Protein AF-A0A949HR51-F1 (afdb_monomer_lite)

Secondary structure (DSSP, 8-state):
-EETTTEE-EEEGGGS--SSHHHHHHHIIIIIHHHHHHH-TTSPEEEE----HHHHHHHTSHHHHHHHHHHHHHTTEEE--

Foldseek 3Di:
DQDPPRDADADELVVDPDQAQVRSVVCCVVPVLVCCVVPPPPAAHEYEDDYHPHNVVVCPPPVNVVVVVVVCVVRNYDYDD

Structure (mmCIF, N/CA/C/O backbone):
data_AF-A0A949HR51-F1
#
_entry.id   AF-A0A949HR51-F1
#
loop_
_atom_site.group_PDB
_atom_site.id
_atom_site.type_symbol
_atom_site.label_atom_id
_atom_site.label_alt_id
_atom_site.label_comp_id
_atom_site.label_asym_id
_atom_site.label_entity_id
_atom_site.label_seq_id
_atom_site.pdbx_PDB_ins_code
_atom_site.Cartn_x
_atom_site.Cartn_y
_atom_site.Cartn_z
_atom_site.occupancy
_atom_site.B_iso_or_equiv
_atom_site.auth_seq_id
_atom_site.auth_comp_id
_atom_site.auth_asym_id
_atom_site.auth_atom_id
_atom_site.pdbx_PDB_model_num
ATOM 1 N N . MET A 1 1 ? 5.208 -8.279 -7.249 1.00 60.41 1 MET A N 1
ATOM 2 C CA . MET A 1 1 ? 5.686 -8.959 -8.470 1.00 60.41 1 MET A CA 1
ATOM 3 C C . MET A 1 1 ? 5.308 -10.432 -8.422 1.00 60.41 1 MET A C 1
ATOM 5 O O . MET A 1 1 ? 5.646 -11.105 -7.458 1.00 60.41 1 MET A O 1
ATOM 9 N N . ARG A 1 2 ? 4.599 -10.937 -9.438 1.00 56.94 2 ARG A N 1
ATOM 10 C CA . ARG A 1 2 ? 4.343 -12.381 -9.577 1.00 56.94 2 ARG A CA 1
ATOM 11 C C . ARG A 1 2 ? 5.573 -13.062 -10.178 1.00 56.94 2 ARG A C 1
ATOM 13 O O . ARG A 1 2 ? 6.023 -12.690 -11.254 1.00 56.94 2 ARG A O 1
ATOM 20 N N . LEU A 1 3 ? 6.104 -14.033 -9.452 1.00 64.94 3 LEU A N 1
ATOM 21 C CA . LEU A 1 3 ? 7.141 -14.970 -9.862 1.00 64.94 3 LEU A CA 1
ATOM 22 C C . LEU A 1 3 ? 6.493 -16.247 -10.420 1.00 64.94 3 LEU A C 1
ATOM 24 O O . LEU A 1 3 ? 5.323 -16.542 -10.155 1.00 64.94 3 LEU A O 1
ATOM 28 N N . ASN A 1 4 ? 7.277 -17.049 -11.145 1.00 59.75 4 ASN A N 1
ATOM 29 C CA . ASN A 1 4 ? 6.842 -18.364 -11.620 1.00 59.75 4 ASN A CA 1
ATOM 30 C C . ASN A 1 4 ? 6.319 -19.230 -10.461 1.00 59.75 4 ASN A C 1
ATOM 32 O O . ASN A 1 4 ? 6.882 -19.205 -9.358 1.00 59.75 4 ASN A O 1
ATOM 36 N N . HIS A 1 5 ? 5.321 -20.069 -10.756 1.00 69.81 5 HIS A N 1
ATOM 37 C CA . HIS A 1 5 ? 4.659 -20.982 -9.810 1.00 69.81 5 HIS A CA 1
ATOM 38 C C . HIS A 1 5 ? 3.789 -20.277 -8.751 1.00 69.81 5 HIS A C 1
ATOM 40 O O . HIS A 1 5 ? 3.749 -20.700 -7.602 1.00 69.81 5 HIS A O 1
ATOM 46 N N . GLY A 1 6 ? 3.117 -19.175 -9.112 1.00 62.41 6 GLY A N 1
ATOM 47 C CA . GLY A 1 6 ? 2.137 -18.513 -8.232 1.00 62.41 6 GLY A CA 1
ATOM 48 C C . GLY A 1 6 ? 2.740 -17.805 -7.014 1.00 62.41 6 GLY A C 1
ATOM 49 O O . GLY A 1 6 ? 2.026 -17.477 -6.073 1.00 62.41 6 GLY A O 1
ATOM 50 N N . ARG A 1 7 ? 4.054 -17.567 -7.012 1.00 58.91 7 ARG A N 1
ATOM 51 C CA . ARG A 1 7 ? 4.759 -16.915 -5.902 1.00 58.91 7 ARG A CA 1
ATOM 52 C C . ARG A 1 7 ? 4.724 -15.401 -6.073 1.00 58.91 7 ARG A C 1
ATOM 54 O O . ARG A 1 7 ? 4.813 -14.901 -7.190 1.00 58.91 7 ARG A O 1
ATOM 61 N N . HIS A 1 8 ? 4.627 -14.660 -4.975 1.00 63.09 8 HIS A N 1
ATOM 62 C CA . HIS A 1 8 ? 4.619 -13.199 -4.990 1.00 63.09 8 HIS A CA 1
ATOM 63 C C . HIS A 1 8 ? 5.875 -12.676 -4.290 1.00 63.09 8 HIS A C 1
ATOM 65 O O . HIS A 1 8 ? 6.080 -12.935 -3.109 1.00 63.09 8 HIS A O 1
ATOM 71 N N . LEU A 1 9 ? 6.715 -11.931 -5.013 1.00 62.75 9 LEU A N 1
ATOM 72 C CA . LEU A 1 9 ? 7.707 -11.054 -4.400 1.00 62.75 9 LEU A CA 1
ATOM 73 C C . LEU A 1 9 ? 7.000 -9.753 -4.026 1.00 62.75 9 LEU A C 1
ATOM 75 O O . LEU A 1 9 ? 6.416 -9.085 -4.891 1.00 62.75 9 LEU A O 1
ATOM 79 N N . ALA A 1 10 ? 7.037 -9.418 -2.745 1.00 61.66 10 ALA A N 1
ATOM 80 C CA . ALA A 1 10 ? 6.300 -8.301 -2.192 1.00 61.66 10 ALA A CA 1
ATOM 81 C C . ALA A 1 10 ? 7.139 -7.512 -1.204 1.00 61.66 10 ALA A C 1
ATOM 83 O O . ALA A 1 10 ? 7.992 -8.066 -0.509 1.00 61.66 10 ALA A O 1
ATOM 84 N N . TYR A 1 11 ? 6.834 -6.223 -1.107 1.00 62.91 11 TYR A N 1
ATOM 85 C CA . TYR A 1 11 ? 7.316 -5.429 0.006 1.00 62.91 11 TYR A CA 1
ATOM 86 C C . TYR A 1 11 ? 6.537 -5.814 1.266 1.00 62.91 11 TYR A C 1
ATOM 88 O O . TYR A 1 11 ? 5.304 -5.763 1.276 1.00 62.91 11 TYR A O 1
ATOM 96 N N . SER A 1 12 ? 7.258 -6.223 2.309 1.00 63.59 12 SER A N 1
ATOM 97 C CA . SER A 1 12 ? 6.678 -6.497 3.618 1.00 63.59 12 SER A CA 1
ATOM 98 C C . SER A 1 12 ? 6.737 -5.235 4.464 1.00 63.59 12 SER A C 1
ATOM 100 O O . SER A 1 12 ? 7.822 -4.755 4.792 1.00 63.59 12 SER A O 1
ATOM 102 N N . ALA A 1 13 ? 5.574 -4.738 4.884 1.00 61.16 13 ALA A N 1
ATOM 103 C CA . ALA A 1 13 ? 5.504 -3.627 5.829 1.00 61.16 13 ALA A CA 1
ATOM 104 C C . ALA A 1 13 ? 6.104 -3.968 7.217 1.00 61.16 13 ALA A C 1
ATOM 106 O O . ALA A 1 13 ? 6.228 -3.083 8.055 1.00 61.16 13 ALA A O 1
ATOM 107 N N . ASN A 1 14 ? 6.546 -5.214 7.469 1.00 57.62 14 ASN A N 1
ATOM 108 C CA . ASN A 1 14 ? 7.194 -5.628 8.724 1.00 57.62 14 ASN A CA 1
ATOM 109 C C . ASN A 1 14 ? 8.488 -4.878 9.059 1.00 57.62 14 ASN A C 1
ATOM 111 O O . ASN A 1 14 ? 8.935 -4.957 10.202 1.00 57.62 14 ASN A O 1
ATOM 115 N N . VAL A 1 15 ? 9.102 -4.208 8.084 1.00 59.03 15 VAL A N 1
ATOM 116 C CA . VAL A 1 15 ? 10.376 -3.502 8.273 1.00 59.03 15 VAL A CA 1
ATOM 117 C C . VAL A 1 15 ? 10.193 -2.204 9.074 1.00 59.03 15 VAL A C 1
ATOM 119 O O . VAL A 1 15 ? 11.123 -1.778 9.755 1.00 59.03 15 VAL A O 1
ATOM 122 N N . HIS A 1 16 ? 8.989 -1.618 9.082 1.00 59.25 16 HIS A N 1
ATOM 123 C CA . HIS A 1 16 ? 8.685 -0.396 9.830 1.00 59.25 16 HIS A CA 1
ATOM 124 C C . HIS A 1 16 ? 7.559 -0.645 10.836 1.00 59.25 16 HIS A C 1
ATOM 126 O O . HIS A 1 16 ? 6.468 -1.086 10.477 1.00 59.25 16 HIS A O 1
ATOM 132 N N . ARG A 1 17 ? 7.805 -0.352 12.118 1.00 59.47 17 ARG A N 1
ATOM 133 C CA . ARG A 1 17 ? 6.753 -0.349 13.144 1.00 59.47 17 ARG A CA 1
ATOM 134 C C . ARG A 1 17 ? 5.929 0.932 13.005 1.00 59.47 17 ARG A C 1
ATOM 136 O O . ARG A 1 17 ? 6.135 1.869 13.761 1.00 59.47 17 ARG A O 1
ATOM 143 N N . GLY A 1 18 ? 5.039 0.987 12.018 1.00 63.97 18 GLY A N 1
ATOM 144 C CA . GLY A 1 18 ? 3.994 2.007 12.005 1.00 63.97 18 GLY A CA 1
ATOM 145 C C . GLY A 1 18 ? 2.985 1.688 13.107 1.00 63.97 18 GLY A C 1
ATOM 146 O O . GLY A 1 18 ? 2.298 0.666 13.028 1.00 63.97 18 GLY A O 1
ATOM 147 N N . GLU A 1 19 ? 2.907 2.516 14.148 1.00 78.50 19 GLU A N 1
ATOM 148 C CA . GLU A 1 19 ? 1.835 2.398 15.143 1.00 78.50 19 GLU A CA 1
ATOM 149 C C . GLU A 1 19 ? 0.529 2.949 14.575 1.00 78.50 19 GLU A C 1
ATOM 151 O O . GLU A 1 19 ? -0.544 2.397 14.831 1.00 78.50 19 GLU A O 1
ATOM 156 N N . THR A 1 20 ? 0.625 3.967 13.721 1.00 88.50 20 THR A N 1
ATOM 157 C CA . THR A 1 20 ? -0.510 4.643 13.094 1.00 88.50 20 THR A CA 1
ATOM 158 C C . THR A 1 20 ? -0.583 4.399 11.582 1.00 88.50 20 THR A C 1
ATOM 160 O O . THR A 1 20 ? 0.385 4.003 10.921 1.00 88.50 20 THR A O 1
ATOM 163 N N . TRP A 1 21 ? -1.761 4.636 11.002 1.00 91.00 21 TRP A N 1
ATOM 164 C CA . TRP A 1 21 ? -1.965 4.567 9.558 1.00 91.00 21 TRP A CA 1
ATOM 165 C C . TRP A 1 21 ? -1.113 5.586 8.781 1.00 91.00 21 TRP A C 1
ATOM 167 O O . TRP A 1 21 ? -0.501 5.170 7.799 1.00 91.00 21 TRP A O 1
ATOM 177 N N . PRO A 1 22 ? -1.001 6.871 9.177 1.00 90.88 22 PRO A N 1
ATOM 178 C CA . PRO A 1 22 ? -0.145 7.827 8.471 1.00 90.88 22 PRO A CA 1
ATOM 179 C C . PRO A 1 22 ? 1.319 7.386 8.377 1.00 90.88 22 PRO A C 1
ATOM 181 O O . PRO A 1 22 ? 1.898 7.454 7.295 1.00 90.88 22 PRO A O 1
ATOM 184 N N . GLU A 1 23 ? 1.892 6.864 9.466 1.00 86.44 23 GLU A N 1
ATOM 185 C CA . GLU A 1 23 ? 3.262 6.328 9.474 1.00 86.44 23 GLU A CA 1
ATOM 186 C C . GLU A 1 23 ? 3.390 5.128 8.534 1.00 86.44 23 GLU A C 1
ATOM 188 O O . GLU A 1 23 ? 4.282 5.082 7.687 1.00 86.44 23 GLU A O 1
ATOM 193 N N . THR A 1 24 ? 2.446 4.185 8.632 1.00 88.19 24 THR A N 1
ATOM 194 C CA . THR A 1 24 ? 2.397 3.010 7.754 1.00 88.19 24 THR A CA 1
ATOM 195 C C . THR A 1 24 ? 2.325 3.429 6.286 1.00 88.19 24 THR A C 1
ATOM 197 O O . THR A 1 24 ? 3.069 2.922 5.446 1.00 88.19 24 THR A O 1
ATOM 200 N N . PHE A 1 25 ? 1.448 4.379 5.962 1.00 89.44 25 PHE A N 1
ATOM 201 C CA . PHE A 1 25 ? 1.245 4.859 4.603 1.00 89.44 25 PHE A CA 1
ATOM 202 C C . PHE A 1 25 ? 2.465 5.613 4.070 1.00 89.44 25 PHE A C 1
ATOM 204 O O . PHE A 1 25 ? 2.832 5.430 2.912 1.00 89.44 25 PHE A O 1
ATOM 211 N N . GLN A 1 26 ? 3.139 6.406 4.905 1.00 87.56 26 GLN A N 1
ATOM 212 C CA . GLN A 1 26 ? 4.381 7.078 4.532 1.00 87.56 26 GLN A CA 1
ATOM 213 C C . GLN A 1 26 ? 5.488 6.067 4.208 1.00 87.56 26 GLN A C 1
ATOM 215 O O . GLN A 1 26 ? 6.162 6.207 3.185 1.00 87.56 26 GLN A O 1
ATOM 220 N N . SER A 1 27 ? 5.644 5.015 5.018 1.00 83.69 27 SER A N 1
ATOM 221 C CA . SER A 1 27 ? 6.585 3.927 4.727 1.00 83.69 27 SER A CA 1
ATOM 222 C C . SER A 1 27 ? 6.242 3.210 3.421 1.00 83.69 27 SER A C 1
ATOM 224 O O . SER A 1 27 ? 7.128 2.981 2.602 1.00 83.69 27 SER A O 1
ATOM 226 N N . LEU A 1 28 ? 4.962 2.909 3.176 1.00 84.19 28 LEU A N 1
ATOM 227 C CA . LE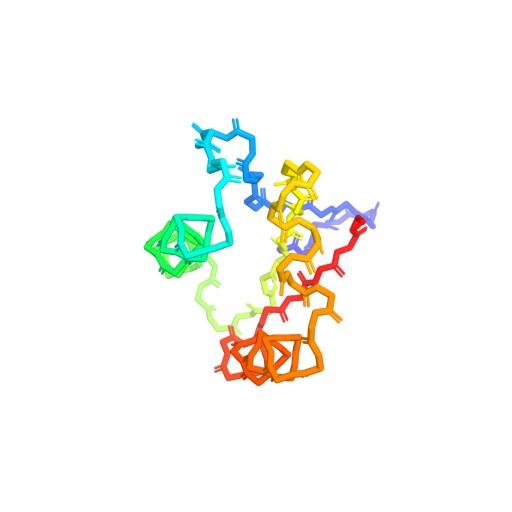U A 1 28 ? 4.522 2.319 1.908 1.00 84.19 28 LEU A CA 1
ATOM 228 C C . LEU A 1 28 ? 4.841 3.235 0.721 1.00 84.19 28 LEU A C 1
ATOM 230 O O . LEU A 1 28 ? 5.397 2.773 -0.272 1.00 84.19 28 LEU A O 1
ATOM 234 N N . ASN A 1 29 ? 4.536 4.527 0.825 1.00 85.12 29 ASN A N 1
ATOM 235 C CA . ASN A 1 29 ? 4.759 5.478 -0.257 1.00 85.12 29 ASN A CA 1
ATOM 236 C C . ASN A 1 29 ? 6.248 5.637 -0.588 1.00 85.12 29 ASN A C 1
ATOM 238 O O . ASN A 1 29 ? 6.613 5.677 -1.759 1.00 85.12 29 ASN A O 1
ATOM 242 N N . ASN A 1 30 ? 7.111 5.671 0.425 1.00 80.94 30 ASN A N 1
ATOM 243 C CA . ASN A 1 30 ? 8.545 5.847 0.218 1.00 80.94 30 ASN A CA 1
ATOM 244 C C . ASN A 1 30 ? 9.218 4.554 -0.256 1.00 80.94 30 ASN A C 1
ATOM 246 O O . ASN A 1 30 ? 10.007 4.576 -1.197 1.00 80.94 30 ASN A O 1
ATOM 250 N N . CYS A 1 31 ? 8.906 3.420 0.371 1.00 75.50 31 CYS A N 1
ATOM 251 C CA . CYS A 1 31 ? 9.622 2.175 0.118 1.00 75.50 31 CYS A CA 1
ATOM 252 C C . CYS A 1 31 ? 9.021 1.364 -1.029 1.00 75.50 31 CYS A C 1
ATOM 254 O O . CYS A 1 31 ? 9.772 0.855 -1.858 1.00 75.50 31 CYS A O 1
ATOM 256 N N . ALA A 1 32 ? 7.692 1.237 -1.112 1.00 72.25 32 ALA A N 1
ATOM 257 C CA . ALA A 1 32 ? 7.074 0.401 -2.141 1.00 72.25 32 ALA A CA 1
ATOM 258 C C . ALA A 1 32 ? 7.247 1.009 -3.540 1.00 72.25 32 ALA A C 1
ATOM 260 O O . ALA A 1 32 ? 7.507 0.272 -4.487 1.00 72.25 32 ALA A O 1
ATOM 261 N N . LEU A 1 33 ? 7.170 2.340 -3.670 1.00 74.38 33 LEU A N 1
ATOM 262 C CA . LEU A 1 33 ? 7.376 3.011 -4.957 1.00 74.38 33 LEU A CA 1
ATOM 263 C C . LEU A 1 33 ? 8.844 2.974 -5.387 1.00 74.38 33 LEU A C 1
ATOM 265 O O . LEU A 1 33 ? 9.129 2.586 -6.516 1.00 74.38 33 LEU A O 1
ATOM 269 N N . ALA A 1 34 ? 9.778 3.283 -4.481 1.00 76.25 34 ALA A N 1
ATOM 270 C CA . ALA A 1 34 ? 11.208 3.214 -4.783 1.00 76.25 34 ALA A CA 1
ATOM 271 C C . ALA A 1 34 ? 11.656 1.790 -5.157 1.00 76.25 34 ALA A C 1
ATOM 273 O O . ALA A 1 34 ? 12.444 1.609 -6.084 1.00 76.25 34 ALA A O 1
ATOM 274 N N . LEU A 1 35 ? 11.125 0.768 -4.474 1.00 72.81 35 LEU A N 1
ATOM 275 C CA . LEU A 1 35 ? 11.438 -0.629 -4.774 1.00 72.81 35 LEU A CA 1
ATOM 276 C C . LEU A 1 35 ? 10.789 -1.107 -6.080 1.00 72.81 35 LEU A C 1
ATOM 278 O O . LEU A 1 35 ? 11.382 -1.905 -6.801 1.00 72.81 35 LEU A O 1
ATOM 282 N N . ARG A 1 36 ? 9.584 -0.625 -6.412 1.00 76.12 36 ARG A N 1
ATOM 283 C CA . ARG A 1 36 ? 8.949 -0.926 -7.703 1.00 76.12 36 ARG A CA 1
ATOM 284 C C . ARG A 1 36 ? 9.808 -0.418 -8.857 1.00 76.12 36 ARG A C 1
ATOM 286 O O . ARG A 1 36 ? 10.080 -1.184 -9.778 1.00 76.12 36 ARG A O 1
ATOM 293 N N . GLU A 1 37 ? 10.238 0.840 -8.786 1.00 75.81 37 GLU A N 1
ATOM 294 C CA . GLU A 1 37 ? 11.081 1.456 -9.816 1.00 75.81 37 GLU A CA 1
ATOM 295 C C . GLU A 1 37 ? 12.426 0.731 -9.965 1.00 75.81 37 GLU A C 1
ATOM 297 O O . GLU A 1 37 ? 12.892 0.539 -11.085 1.00 75.81 37 GLU A O 1
ATOM 302 N N . SER A 1 38 ? 13.029 0.266 -8.865 1.00 74.50 38 SER A N 1
ATOM 303 C CA . SER A 1 38 ? 14.340 -0.393 -8.917 1.00 74.50 38 SER A CA 1
ATOM 304 C C . SER A 1 38 ? 14.299 -1.868 -9.324 1.00 74.50 38 SER A C 1
ATOM 306 O O . SER A 1 38 ? 15.240 -2.345 -9.954 1.00 74.50 38 SER A O 1
ATOM 308 N N . VAL A 1 39 ? 13.240 -2.607 -8.975 1.00 69.12 39 VAL A N 1
ATOM 309 C CA . VAL A 1 39 ? 13.189 -4.067 -9.176 1.00 69.12 39 VAL A CA 1
ATOM 310 C C . VAL A 1 39 ? 12.374 -4.460 -10.402 1.00 69.12 39 VAL A C 1
ATOM 312 O O . VAL A 1 39 ? 12.704 -5.450 -11.057 1.00 69.12 39 VAL A O 1
ATOM 315 N N . HIS A 1 40 ? 11.281 -3.752 -10.705 1.00 65.69 40 HIS A N 1
ATOM 316 C CA . HIS A 1 40 ? 10.388 -4.163 -11.786 1.00 65.69 40 HIS A CA 1
ATOM 317 C C . HIS A 1 40 ? 9.513 -3.010 -12.324 1.00 65.69 40 HIS A C 1
ATOM 319 O O . HIS A 1 40 ? 8.302 -2.987 -12.065 1.00 65.69 40 HIS A O 1
ATOM 325 N N . PRO A 1 41 ? 10.075 -2.083 -13.122 1.00 72.81 41 PRO A N 1
ATOM 326 C CA . PRO A 1 41 ? 9.317 -0.965 -13.677 1.00 72.81 41 PRO A CA 1
ATOM 327 C C . PRO A 1 41 ? 8.160 -1.451 -14.569 1.00 72.81 41 PRO A C 1
ATOM 329 O O . PRO A 1 41 ? 8.280 -2.437 -15.301 1.00 72.81 41 PRO A O 1
ATOM 332 N N . GLY A 1 42 ? 7.017 -0.766 -14.481 1.00 71.88 42 GLY A N 1
ATOM 333 C CA . GLY A 1 42 ? 5.868 -0.962 -15.375 1.00 71.88 42 GLY A CA 1
ATOM 334 C C . GLY A 1 42 ? 5.064 -2.259 -15.206 1.00 71.88 42 GLY A C 1
ATOM 335 O O . GLY A 1 42 ? 4.390 -2.660 -16.153 1.00 71.88 42 GLY A O 1
ATOM 336 N N . ARG A 1 43 ? 5.128 -2.946 -14.054 1.00 76.19 43 ARG A N 1
ATOM 337 C CA . ARG A 1 43 ? 4.259 -4.107 -13.767 1.00 76.19 43 ARG A CA 1
ATOM 338 C C . ARG A 1 43 ? 3.599 -4.045 -12.386 1.00 76.19 43 ARG A C 1
ATOM 340 O O . ARG A 1 43 ? 4.192 -3.457 -11.476 1.00 76.19 43 ARG A O 1
ATOM 347 N N . PRO A 1 44 ? 2.485 -4.786 -12.183 1.00 80.62 44 PRO A N 1
ATOM 348 C CA . PRO A 1 44 ? 1.777 -4.788 -10.915 1.00 80.62 44 PRO A CA 1
ATOM 349 C C . PRO A 1 44 ? 2.643 -5.206 -9.724 1.00 80.62 44 PRO A C 1
ATOM 351 O O . PRO A 1 44 ? 3.250 -6.295 -9.696 1.00 80.62 44 PRO A O 1
ATOM 354 N N . PHE A 1 45 ? 2.654 -4.365 -8.692 1.00 82.88 45 PHE A N 1
ATOM 355 C CA . PHE A 1 45 ? 3.459 -4.565 -7.493 1.00 82.88 45 PHE A CA 1
ATOM 356 C C . PHE A 1 45 ? 2.614 -5.053 -6.309 1.00 82.88 45 PHE A C 1
ATOM 358 O O . PHE A 1 45 ? 1.566 -4.505 -5.989 1.00 82.88 45 PHE A O 1
ATOM 365 N N . GLY A 1 46 ?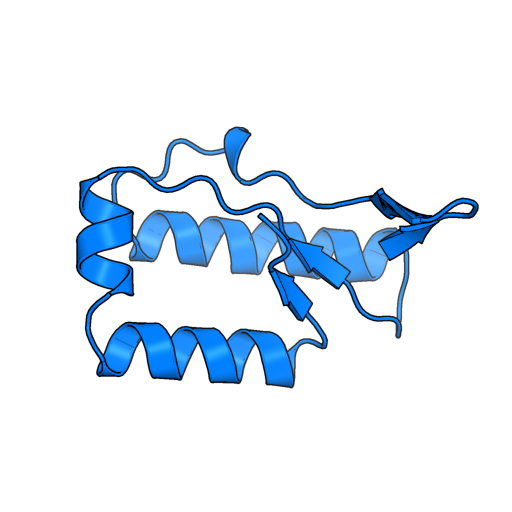 3.072 -6.124 -5.656 1.00 83.44 46 GLY A N 1
ATOM 366 C CA . GLY A 1 46 ? 2.347 -6.732 -4.540 1.00 83.44 46 GLY A CA 1
ATOM 367 C C . GLY A 1 46 ? 2.844 -6.162 -3.218 1.00 83.44 46 GLY A C 1
ATOM 368 O O . GLY A 1 46 ? 4.055 -6.089 -3.005 1.00 83.44 46 GLY A O 1
ATOM 369 N N . ILE A 1 47 ? 1.925 -5.800 -2.329 1.00 85.00 47 ILE A N 1
ATOM 370 C CA . ILE A 1 47 ? 2.210 -5.267 -0.996 1.00 85.00 47 ILE A CA 1
ATOM 371 C C . ILE A 1 47 ? 1.663 -6.239 0.051 1.00 85.00 47 ILE A C 1
ATOM 373 O O . ILE A 1 47 ? 0.472 -6.547 0.055 1.00 85.00 47 ILE A O 1
ATOM 377 N N . GLY A 1 48 ? 2.539 -6.713 0.938 1.00 84.31 48 GLY A N 1
ATOM 378 C CA . GLY A 1 48 ? 2.141 -7.435 2.143 1.00 84.31 48 GLY A CA 1
ATOM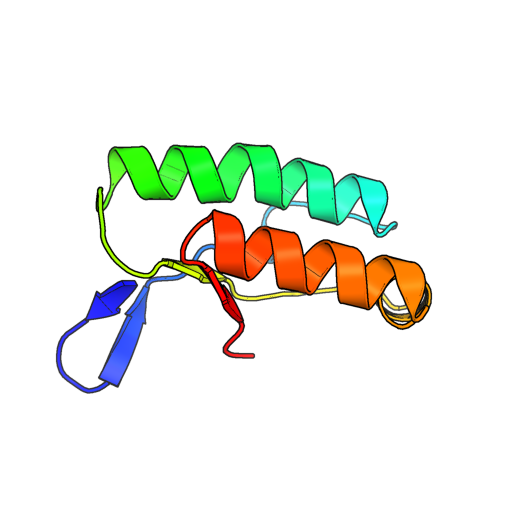 379 C C . GLY A 1 48 ? 1.904 -6.434 3.269 1.00 84.31 48 GLY A C 1
ATOM 380 O O . GLY A 1 48 ? 2.850 -5.789 3.735 1.00 84.31 48 GLY A O 1
ATOM 381 N N . LEU A 1 49 ? 0.649 -6.281 3.689 1.00 83.69 49 LEU A N 1
ATOM 382 C CA . LEU A 1 49 ? 0.270 -5.343 4.743 1.00 83.69 49 LEU A CA 1
ATOM 383 C C . LEU A 1 49 ? 0.300 -6.028 6.102 1.00 83.69 49 LEU A C 1
ATOM 385 O O . LEU A 1 49 ? -0.486 -6.926 6.384 1.00 83.69 49 LEU A O 1
ATOM 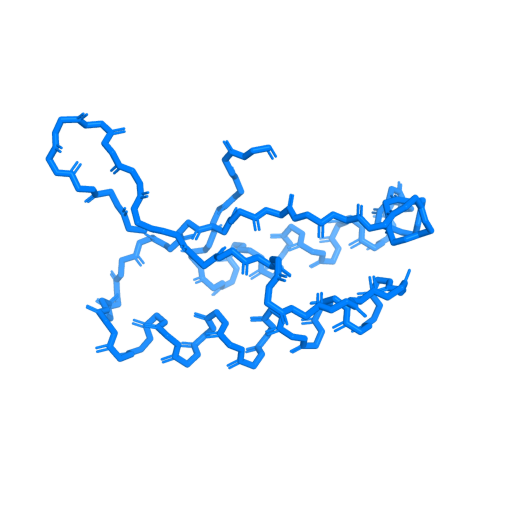389 N N . ARG A 1 50 ? 1.163 -5.527 6.984 1.00 83.00 50 ARG A N 1
ATOM 390 C CA . ARG A 1 50 ? 1.030 -5.733 8.423 1.00 83.00 50 ARG A CA 1
ATOM 391 C C . ARG A 1 50 ? 0.626 -4.416 9.048 1.00 83.00 50 ARG A C 1
ATOM 393 O O . ARG A 1 50 ? 1.300 -3.409 8.862 1.00 83.00 50 ARG A O 1
ATOM 400 N N . LEU A 1 51 ? -0.463 -4.451 9.801 1.00 86.56 51 LEU A N 1
ATOM 401 C CA . LEU A 1 51 ? -1.012 -3.296 10.490 1.00 86.56 51 LEU A CA 1
ATOM 402 C C . LEU A 1 51 ? -0.996 -3.549 11.993 1.00 86.56 51 LEU A C 1
ATOM 404 O O . LEU A 1 51 ? -1.273 -4.661 12.449 1.00 86.56 51 LEU A O 1
ATOM 408 N N . SER A 1 52 ? -0.699 -2.510 12.770 1.00 88.00 52 SER A N 1
ATOM 409 C CA . SER A 1 52 ? -1.060 -2.491 14.185 1.00 88.00 52 SER A CA 1
ATOM 410 C C . SER A 1 52 ? -2.593 -2.491 14.320 1.00 88.00 52 SER A C 1
ATOM 412 O O . SER A 1 52 ? -3.320 -2.166 13.376 1.00 88.00 52 SER A O 1
ATOM 414 N N . ARG A 1 53 ? -3.110 -2.795 15.517 1.00 88.75 53 ARG A N 1
ATOM 415 C CA . ARG A 1 53 ? -4.551 -2.670 15.803 1.00 88.75 53 ARG A CA 1
ATOM 416 C C . ARG A 1 53 ? -5.064 -1.254 15.516 1.00 88.75 53 ARG A C 1
ATOM 418 O O . ARG A 1 53 ? -6.147 -1.098 14.960 1.00 88.75 53 ARG A O 1
ATOM 425 N N . GLN A 1 54 ? -4.285 -0.240 15.885 1.00 90.69 54 GLN A N 1
ATOM 426 C CA . GLN A 1 54 ? -4.647 1.161 15.695 1.00 90.69 54 GLN A CA 1
ATOM 427 C C . GLN A 1 54 ? -4.656 1.545 14.213 1.00 90.69 54 GLN A C 1
ATOM 429 O O . GLN A 1 54 ? -5.643 2.102 13.735 1.00 90.69 54 GLN A O 1
ATOM 434 N N . ALA A 1 55 ? -3.608 1.190 13.466 1.00 91.12 55 ALA A N 1
ATOM 435 C CA . ALA A 1 55 ? -3.527 1.449 12.033 1.00 91.12 55 ALA A CA 1
ATOM 436 C C . ALA A 1 55 ? -4.648 0.732 11.262 1.00 91.12 55 ALA A C 1
ATOM 438 O O . ALA A 1 55 ? -5.231 1.315 10.352 1.00 91.12 55 ALA A O 1
ATOM 439 N N . ALA A 1 56 ? -5.003 -0.497 11.656 1.00 91.38 56 ALA A N 1
ATOM 440 C CA . ALA A 1 56 ? -6.135 -1.222 11.081 1.00 91.38 56 ALA A CA 1
ATOM 441 C C . ALA A 1 56 ? -7.474 -0.517 11.354 1.00 91.38 56 ALA A C 1
ATOM 443 O O . ALA A 1 56 ? -8.297 -0.397 10.446 1.00 91.38 56 ALA A O 1
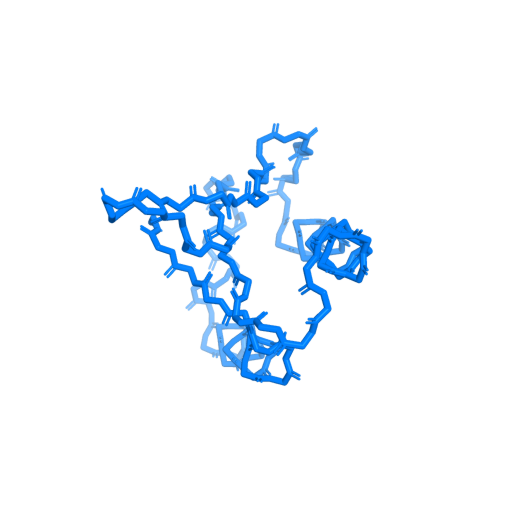ATOM 444 N N . GLY A 1 57 ? -7.679 -0.002 12.571 1.00 93.50 57 GLY A N 1
ATOM 445 C CA . GLY A 1 57 ? -8.861 0.793 12.916 1.00 93.50 57 GLY A CA 1
ATOM 446 C C . GLY A 1 57 ? -8.981 2.061 12.067 1.00 93.50 57 GLY A C 1
ATOM 447 O O . GLY A 1 57 ? -10.025 2.305 11.472 1.00 93.50 57 GLY A O 1
ATOM 448 N N . GLN A 1 58 ? -7.885 2.810 11.929 1.00 94.50 58 GLN A N 1
ATOM 449 C CA . GLN A 1 58 ? -7.826 4.033 11.119 1.00 94.50 58 GLN A CA 1
ATOM 4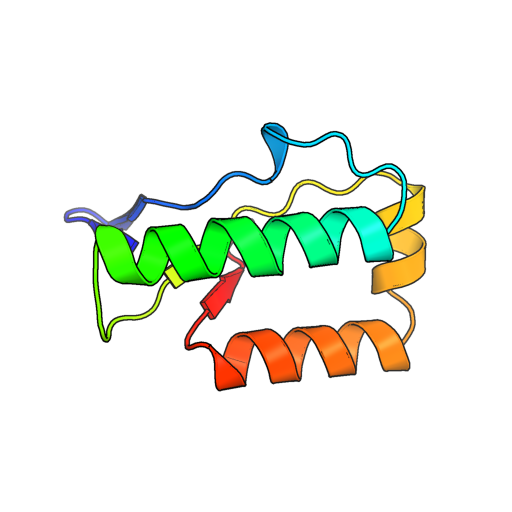50 C C . GLN A 1 58 ? -8.009 3.758 9.620 1.00 94.50 58 GLN A C 1
ATOM 452 O O . GLN A 1 58 ? -8.722 4.489 8.933 1.00 94.50 58 GLN A O 1
ATOM 457 N N . LEU A 1 59 ? -7.400 2.686 9.098 1.00 94.44 59 LEU A N 1
ATOM 458 C CA . LEU A 1 59 ? -7.574 2.280 7.702 1.00 94.44 59 LEU A CA 1
ATOM 459 C C . LEU A 1 59 ? -9.020 1.864 7.410 1.00 94.44 59 LEU A C 1
ATOM 461 O O . LEU A 1 59 ? -9.505 2.108 6.310 1.00 94.44 59 LEU A O 1
ATOM 465 N N . SER A 1 60 ? -9.710 1.266 8.384 1.00 93.81 60 SER A N 1
ATOM 466 C CA . SER A 1 60 ? -11.100 0.813 8.239 1.00 93.81 60 SER A CA 1
ATOM 467 C C . SER A 1 60 ? -12.104 1.964 8.105 1.00 93.81 60 SER A C 1
ATOM 469 O O . SER A 1 60 ? -13.245 1.746 7.691 1.00 93.81 60 SER A O 1
ATOM 471 N N . GLU A 1 61 ? -11.706 3.204 8.404 1.00 96.75 61 GLU A N 1
ATOM 472 C CA . GLU A 1 61 ? -12.529 4.377 8.131 1.00 96.75 61 GLU A CA 1
ATOM 473 C C . GLU A 1 61 ? -12.770 4.534 6.624 1.00 96.75 61 GLU A C 1
ATOM 475 O O . GLU A 1 61 ? -11.842 4.526 5.813 1.00 96.75 61 GLU A O 1
ATOM 480 N N . ARG A 1 62 ? -14.033 4.746 6.229 1.00 95.06 62 ARG A N 1
ATOM 481 C CA . ARG A 1 62 ? -14.451 4.765 4.812 1.00 95.06 62 ARG A CA 1
ATOM 482 C C . ARG A 1 62 ? -13.603 5.689 3.939 1.00 95.06 62 ARG A C 1
ATOM 484 O O . ARG A 1 62 ? -13.241 5.327 2.821 1.00 95.06 62 ARG A O 1
ATOM 491 N N . ARG A 1 63 ? -13.299 6.890 4.439 1.00 95.50 63 ARG A N 1
ATOM 492 C CA . ARG A 1 63 ? -12.514 7.893 3.708 1.00 95.50 63 ARG A CA 1
ATOM 493 C C . ARG A 1 63 ? -11.073 7.430 3.505 1.00 95.50 63 ARG A C 1
ATOM 495 O O . ARG A 1 63 ? -10.545 7.570 2.400 1.00 95.50 63 ARG A O 1
ATOM 502 N N . THR A 1 64 ? -10.473 6.869 4.549 1.00 93.88 64 THR A N 1
ATOM 503 C CA . THR A 1 64 ? -9.094 6.378 4.563 1.00 93.88 64 THR A CA 1
ATOM 504 C C . THR A 1 64 ? -8.938 5.176 3.642 1.00 93.88 64 THR A C 1
ATOM 506 O O . THR A 1 64 ? -8.089 5.202 2.751 1.00 93.88 64 THR A O 1
ATOM 509 N N . LEU A 1 65 ? -9.829 4.187 3.753 1.00 95.19 65 LEU A N 1
ATOM 510 C CA . LEU A 1 65 ? -9.842 3.018 2.876 1.00 95.19 65 LEU A CA 1
ATOM 511 C C . LEU A 1 65 ? -10.011 3.407 1.405 1.00 95.19 65 LEU A C 1
ATOM 513 O O . LEU A 1 65 ? -9.291 2.912 0.539 1.00 95.19 65 LEU A O 1
ATOM 517 N N . ALA A 1 66 ? -10.939 4.320 1.105 1.00 96.06 66 ALA A N 1
ATOM 518 C CA . ALA A 1 66 ? -11.146 4.797 -0.259 1.00 96.06 66 ALA A CA 1
ATOM 519 C C . ALA A 1 66 ? -9.914 5.542 -0.800 1.00 96.06 66 ALA A C 1
ATOM 521 O O . ALA A 1 66 ? -9.562 5.384 -1.968 1.00 96.06 66 ALA A O 1
ATOM 522 N N . GLY A 1 67 ? -9.245 6.336 0.042 1.00 95.94 67 GLY A N 1
ATOM 523 C CA . GLY A 1 67 ? -7.973 6.976 -0.297 1.00 95.94 67 GLY A CA 1
ATOM 524 C C . GLY A 1 67 ? -6.883 5.960 -0.615 1.00 95.94 67 GLY A C 1
ATOM 525 O O . GLY A 1 67 ? -6.207 6.087 -1.634 1.00 95.94 67 GLY A O 1
ATOM 526 N N . PHE A 1 68 ? -6.769 4.918 0.207 1.00 94.50 68 PHE A N 1
ATOM 527 C CA . PHE A 1 68 ? -5.785 3.867 0.004 1.00 94.50 68 PHE A CA 1
ATOM 528 C C . PHE A 1 68 ? -6.042 3.056 -1.273 1.00 94.50 68 PHE A C 1
ATOM 530 O O . PHE A 1 68 ? -5.114 2.825 -2.041 1.00 94.50 68 PHE A O 1
ATOM 537 N N . ARG A 1 69 ? -7.300 2.706 -1.569 1.00 93.44 69 ARG A N 1
ATOM 538 C CA . ARG A 1 69 ? -7.671 2.023 -2.823 1.00 93.44 69 ARG A CA 1
ATOM 539 C C . ARG A 1 69 ? -7.298 2.835 -4.062 1.00 93.44 69 ARG A C 1
ATOM 541 O O . ARG A 1 69 ? -6.660 2.299 -4.959 1.00 93.44 69 ARG A O 1
ATOM 548 N N . ARG A 1 70 ? -7.601 4.138 -4.073 1.00 95.19 70 ARG A N 1
ATOM 549 C CA . ARG A 1 70 ? -7.186 5.028 -5.173 1.00 95.19 70 ARG A CA 1
ATOM 550 C C . ARG A 1 70 ? -5.670 5.101 -5.313 1.00 95.19 70 ARG A C 1
ATOM 552 O O . ARG A 1 70 ? -5.159 5.191 -6.424 1.00 95.19 70 ARG A O 1
ATOM 559 N N . TRP A 1 71 ? -4.944 5.084 -4.196 1.00 93.75 71 TRP A N 1
ATOM 560 C CA . TRP A 1 71 ? -3.485 5.055 -4.227 1.00 93.75 71 TRP A CA 1
ATOM 561 C C . TRP A 1 71 ? -2.957 3.736 -4.805 1.00 93.75 71 TRP A C 1
ATOM 563 O O . TRP A 1 71 ? -2.034 3.774 -5.613 1.00 93.75 71 TRP A O 1
ATOM 573 N N . LEU A 1 72 ? -3.553 2.592 -4.458 1.00 92.06 72 LEU A N 1
ATOM 574 C CA . LEU A 1 72 ? -3.200 1.295 -5.043 1.00 92.06 72 LEU A CA 1
ATOM 575 C C . LEU A 1 72 ? -3.412 1.296 -6.562 1.00 92.06 72 LEU A C 1
ATOM 577 O O . LEU A 1 72 ? -2.482 0.992 -7.301 1.00 92.06 72 LEU A O 1
ATOM 581 N N . GLU A 1 73 ? -4.588 1.730 -7.019 1.00 91.00 73 GLU A N 1
ATOM 582 C CA . GLU A 1 73 ? -4.934 1.826 -8.444 1.00 91.00 73 GLU A CA 1
ATOM 583 C C . GLU A 1 73 ? -3.980 2.757 -9.203 1.00 91.00 73 GLU A C 1
ATOM 585 O O . GLU A 1 73 ? -3.420 2.375 -10.227 1.00 91.00 73 GLU A O 1
ATOM 590 N N . LYS A 1 74 ? -3.724 3.959 -8.668 1.00 90.56 74 LYS A N 1
ATOM 591 C CA . LYS A 1 74 ? -2.816 4.940 -9.283 1.00 90.56 74 LYS A CA 1
ATOM 592 C C . LYS A 1 74 ? -1.394 4.398 -9.459 1.00 90.56 74 LYS A C 1
ATOM 594 O O . LYS A 1 74 ? -0.696 4.810 -10.381 1.00 90.56 74 LYS A O 1
ATOM 599 N N . ASN A 1 75 ? -0.951 3.531 -8.553 1.00 87.12 75 ASN A N 1
ATOM 600 C CA . ASN A 1 75 ? 0.417 3.023 -8.528 1.00 87.12 75 ASN A CA 1
ATOM 601 C C . ASN A 1 75 ? 0.553 1.594 -9.070 1.00 87.12 75 ASN A C 1
ATOM 603 O O . ASN A 1 75 ? 1.638 1.025 -8.949 1.00 87.12 75 ASN A O 1
ATOM 607 N N . ASP A 1 76 ? -0.506 1.030 -9.659 1.00 88.19 76 ASP A N 1
ATOM 608 C CA . ASP A 1 76 ? -0.547 -0.366 -10.112 1.00 88.19 76 ASP A CA 1
ATOM 609 C C . ASP A 1 76 ? -0.076 -1.341 -9.011 1.00 88.19 76 ASP A C 1
ATOM 611 O O . ASP A 1 76 ? 0.750 -2.236 -9.199 1.00 88.19 76 ASP A O 1
ATOM 615 N N . CYS A 1 77 ? -0.559 -1.103 -7.794 1.00 88.50 77 CYS A N 1
ATOM 616 C CA . CYS A 1 77 ? -0.245 -1.888 -6.611 1.00 88.50 77 CYS A CA 1
ATOM 617 C C . CYS A 1 77 ? -1.461 -2.709 -6.176 1.00 88.50 77 CYS A C 1
ATOM 619 O O . CYS A 1 77 ? -2.605 -2.297 -6.348 1.00 88.50 77 CYS A O 1
ATOM 621 N N . TYR A 1 78 ? -1.225 -3.848 -5.529 1.00 87.38 78 TYR A N 1
ATOM 622 C CA . TYR A 1 78 ? -2.287 -4.658 -4.931 1.00 87.38 78 TYR A CA 1
ATOM 623 C C . TYR A 1 78 ? -1.858 -5.269 -3.598 1.00 87.38 78 TYR A C 1
ATOM 625 O O . TYR A 1 78 ? -0.673 -5.477 -3.337 1.00 87.38 78 TYR A O 1
ATOM 633 N N . VAL A 1 79 ? -2.848 -5.584 -2.766 1.00 87.44 79 VAL A N 1
ATOM 634 C CA . VAL A 1 79 ? -2.683 -6.262 -1.472 1.00 87.44 79 VAL A CA 1
ATOM 635 C C . VAL A 1 79 ? -3.086 -7.723 -1.635 1.00 87.44 79 VAL A C 1
ATOM 637 O O . VAL A 1 79 ? -4.041 -8.008 -2.353 1.00 87.44 79 VAL A O 1
ATOM 640 N N . PHE A 1 80 ? -2.362 -8.650 -1.011 1.00 78.69 80 PHE A N 1
ATOM 641 C CA . PHE A 1 80 ? -2.606 -10.093 -1.173 1.00 78.69 80 PHE A CA 1
ATOM 642 C C . PHE A 1 80 ? -2.581 -10.885 0.148 1.00 78.69 80 PHE A C 1
ATOM 644 O O . PHE A 1 80 ? -2.546 -12.113 0.114 1.00 78.69 80 PHE A O 1
ATOM 651 N N . THR A 1 81 ? -2.596 -10.194 1.291 1.00 63.34 81 THR A N 1
ATOM 652 C CA . THR A 1 81 ? -2.583 -10.767 2.649 1.00 63.34 81 THR A CA 1
ATOM 653 C C . THR A 1 81 ? -3.695 -10.184 3.494 1.00 63.34 81 THR A C 1
ATOM 655 O O . THR A 1 81 ? -3.885 -8.951 3.369 1.00 63.34 81 THR A O 1
#

Sequence (81 aa):
MRLNHGRHLAYSANVHRGETWPETFQSLNNCALALRESVHPGRPFGIGLRLSRQAAGQLSERRTLAGFRRWLEKNDCYVFT

Radius of gyration: 12.53 Å; chains: 1; bounding box: 29×29×31 Å

pLDDT: mean 80.13, std 12.42, range [56.94, 96.75]